Protein AF-A0A077ZLV4-F1 (afdb_monomer_lite)

pLDDT: mean 78.73, std 19.04, range [30.42, 97.62]

Secondary structure (DSSP, 8-state):
-EEEEEEES-HHHHHHHHHHHS-S------STTHHHHHHHHHHHHHHHHHTTEEEEEEE--GGG-HHHHHHSPPHHHHS---------TTSSSHHHHHHHHHHHHHH----HHHHHHHHHHHHS------------------

Organism: Trichuris trichiura (NCBI:txid36087)

Sequence (142 aa):
MREVELLTDSATVHRWIEDGLSGRTRLRTKAANGMLIRLRVETVLSLVKEYNLKLAVTLVRSAMNKADALTRVPTKWLAAEPVHQLTCAAVDDPSNKRFITQVHHDAGHPGVRRTLYFVRRRGEGAPTEGYGGEEIHAVSVE

Radius of gyration: 29.99 Å; chains: 1; bounding box: 71×54×63 Å

Structure (mmCIF, N/CA/C/O backbone):
data_AF-A0A077ZLV4-F1
#
_entry.id   AF-A0A077ZLV4-F1
#
loop_
_atom_site.group_PDB
_atom_site.id
_atom_site.type_symbol
_atom_site.label_atom_id
_atom_site.label_alt_id
_atom_site.label_comp_id
_atom_site.label_asym_id
_atom_site.label_entity_id
_atom_site.label_seq_id
_atom_site.pdbx_PDB_ins_code
_atom_site.Cartn_x
_atom_site.Cartn_y
_atom_site.Cartn_z
_atom_site.occupancy
_atom_site.B_iso_or_equiv
_atom_site.auth_seq_id
_atom_site.auth_comp_id
_atom_site.auth_asym_id
_atom_site.auth_atom_id
_atom_site.pdbx_PDB_model_num
ATOM 1 N N . MET A 1 1 ? -10.960 1.169 24.049 1.00 78.12 1 MET A N 1
ATOM 2 C CA . MET A 1 1 ? -11.222 1.182 22.597 1.00 78.12 1 MET A CA 1
ATOM 3 C C . MET A 1 1 ? -10.808 2.545 22.077 1.00 78.12 1 MET A C 1
ATOM 5 O O . MET A 1 1 ? -11.228 3.532 22.669 1.00 78.12 1 MET A O 1
ATOM 9 N N . ARG A 1 2 ? -9.928 2.619 21.076 1.00 91.19 2 ARG A N 1
ATOM 10 C CA . ARG A 1 2 ? -9.530 3.904 20.473 1.00 91.19 2 ARG A CA 1
ATOM 11 C C . ARG A 1 2 ? -10.383 4.140 19.233 1.00 91.19 2 ARG A C 1
ATOM 13 O O . ARG A 1 2 ? -10.541 3.220 18.434 1.00 91.19 2 ARG A O 1
ATOM 20 N N . GLU A 1 3 ? -10.944 5.333 19.097 1.00 94.75 3 GLU A N 1
ATOM 21 C CA . GLU A 1 3 ? -11.721 5.711 17.916 1.00 94.75 3 GLU A CA 1
ATOM 22 C C . GLU A 1 3 ? -10.783 6.316 16.869 1.00 94.75 3 GLU A C 1
ATOM 24 O O . GLU A 1 3 ? -9.944 7.158 17.193 1.00 94.75 3 GLU A O 1
ATOM 29 N N . VAL A 1 4 ? -10.884 5.836 15.631 1.00 95.62 4 VAL A N 1
ATOM 30 C CA . VAL A 1 4 ? -10.061 6.287 14.506 1.00 95.62 4 VAL A CA 1
ATOM 31 C C . VAL A 1 4 ? -10.978 6.548 13.323 1.00 95.62 4 VAL A C 1
ATOM 33 O O . VAL A 1 4 ? -11.778 5.690 12.956 1.00 95.62 4 VAL A O 1
ATOM 36 N N . GLU A 1 5 ? -10.836 7.715 12.706 1.00 95.31 5 GLU A N 1
ATOM 37 C CA . GLU A 1 5 ? -11.538 8.064 11.475 1.00 95.31 5 GLU A CA 1
ATOM 38 C C . GLU A 1 5 ? -10.555 8.072 10.300 1.00 95.31 5 GLU A C 1
ATOM 40 O O . GLU A 1 5 ? -9.534 8.764 10.321 1.00 95.31 5 GLU A O 1
ATOM 45 N N . LEU A 1 6 ? -10.862 7.285 9.270 1.00 94.56 6 LEU A N 1
ATOM 46 C CA . LEU A 1 6 ? -10.127 7.237 8.015 1.00 94.56 6 LEU A CA 1
ATOM 47 C C . LEU A 1 6 ? -10.885 8.029 6.951 1.00 94.56 6 LEU A C 1
ATOM 49 O O . LEU A 1 6 ? -11.989 7.665 6.551 1.00 94.56 6 LEU A O 1
ATOM 53 N N . LEU A 1 7 ? -10.258 9.083 6.442 1.00 95.81 7 LEU A N 1
ATOM 54 C CA . LEU A 1 7 ? -10.801 9.893 5.356 1.00 95.81 7 LEU A CA 1
ATOM 55 C C . LEU A 1 7 ? -10.210 9.417 4.025 1.00 95.81 7 LEU A C 1
ATOM 57 O O . LEU A 1 7 ? -8.990 9.323 3.885 1.00 95.81 7 LEU A O 1
ATOM 61 N N . THR A 1 8 ? -11.056 9.130 3.038 1.00 95.88 8 THR A N 1
ATOM 62 C CA . THR A 1 8 ? -10.617 8.752 1.684 1.00 95.88 8 THR A CA 1
ATOM 63 C C . THR A 1 8 ? -11.464 9.451 0.635 1.00 95.88 8 THR A C 1
ATOM 65 O O . THR A 1 8 ? -12.654 9.650 0.841 1.00 95.88 8 THR A O 1
ATOM 68 N N . ASP A 1 9 ? -10.875 9.823 -0.496 1.00 96.25 9 ASP A N 1
ATOM 69 C CA . ASP A 1 9 ? -11.596 10.342 -1.661 1.00 96.25 9 ASP A CA 1
ATOM 70 C C . ASP A 1 9 ? -11.879 9.275 -2.727 1.00 96.25 9 ASP A C 1
ATOM 72 O O . ASP A 1 9 ? -12.559 9.533 -3.722 1.00 96.25 9 ASP A O 1
ATOM 76 N N . SER A 1 10 ? -11.408 8.046 -2.513 1.00 94.62 10 SER A N 1
ATOM 77 C CA . SER A 1 10 ? -11.695 6.926 -3.398 1.00 94.62 10 SER A CA 1
ATOM 78 C C . SER A 1 10 ? -12.965 6.208 -2.952 1.00 94.62 10 SER A C 1
ATOM 80 O O . SER A 1 10 ? -12.959 5.432 -1.995 1.00 94.62 10 SER A O 1
ATOM 82 N N . ALA A 1 11 ? -14.051 6.399 -3.704 1.00 94.69 11 ALA A N 1
ATOM 83 C CA . ALA A 1 11 ? -15.319 5.700 -3.476 1.00 94.69 11 ALA A CA 1
ATOM 84 C C . ALA A 1 11 ? -15.156 4.168 -3.484 1.00 94.69 11 ALA A C 1
ATOM 86 O O . ALA A 1 11 ? -15.797 3.455 -2.711 1.00 94.69 11 ALA A O 1
ATOM 87 N N . THR A 1 12 ? -14.257 3.658 -4.329 1.00 92.00 12 THR A N 1
ATOM 88 C CA . THR A 1 12 ? -13.944 2.228 -4.412 1.00 92.00 12 THR A CA 1
ATOM 89 C C . THR A 1 12 ? -13.271 1.723 -3.137 1.00 92.00 12 THR A C 1
ATOM 91 O O . THR A 1 12 ? -13.677 0.689 -2.608 1.00 92.00 12 THR A O 1
ATOM 94 N N . VAL A 1 13 ? -12.274 2.450 -2.619 1.00 92.50 13 VAL A N 1
ATOM 95 C CA . VAL A 1 13 ? -11.580 2.074 -1.375 1.00 92.50 13 VAL A CA 1
ATOM 96 C C . VAL A 1 13 ? -12.521 2.189 -0.184 1.00 92.50 13 VAL A C 1
ATOM 98 O O . VAL A 1 13 ? -12.584 1.256 0.612 1.00 92.50 13 VAL A O 1
ATOM 101 N N . HIS A 1 14 ? -13.295 3.275 -0.105 1.00 94.12 14 HIS A N 1
ATOM 102 C CA . HIS A 1 14 ? -14.330 3.448 0.912 1.00 94.12 14 HIS A CA 1
ATOM 103 C C . HIS A 1 14 ? -15.239 2.219 0.974 1.00 94.12 14 HIS A C 1
ATOM 105 O O . HIS A 1 14 ? -15.366 1.594 2.023 1.00 94.12 14 HIS A O 1
ATOM 111 N N . ARG A 1 15 ? -15.800 1.808 -0.173 1.00 91.81 15 ARG A N 1
ATOM 112 C CA . ARG A 1 15 ? -16.653 0.620 -0.255 1.00 91.81 15 ARG A CA 1
ATOM 113 C C . ARG A 1 15 ? -15.931 -0.651 0.192 1.00 91.81 15 ARG A C 1
ATOM 115 O O . ARG A 1 15 ? -16.522 -1.443 0.910 1.00 91.81 15 ARG A O 1
ATOM 122 N N . TRP A 1 16 ? -14.684 -0.871 -0.223 1.00 91.69 16 TRP A N 1
ATOM 123 C CA . TRP A 1 16 ? -13.960 -2.087 0.153 1.00 91.69 16 TRP A CA 1
ATOM 124 C C . TRP A 1 16 ? -13.714 -2.204 1.656 1.00 91.69 16 TRP A C 1
ATOM 126 O O . TRP A 1 16 ? -13.852 -3.298 2.204 1.00 91.69 16 TRP A O 1
ATOM 136 N N . ILE A 1 17 ? -13.350 -1.102 2.313 1.00 93.25 17 ILE A N 1
ATOM 137 C CA . ILE A 1 17 ? -13.128 -1.110 3.760 1.00 93.25 17 ILE A CA 1
ATOM 138 C C . ILE A 1 17 ? -14.463 -1.216 4.502 1.00 93.25 17 ILE A C 1
ATOM 140 O O . ILE A 1 17 ? -14.570 -2.036 5.407 1.00 93.25 17 ILE A O 1
ATOM 144 N N . GLU A 1 18 ? -15.493 -0.482 4.079 1.00 93.06 18 GLU A N 1
ATOM 145 C CA . GLU A 1 18 ? -16.835 -0.537 4.676 1.00 93.06 18 GLU A CA 1
ATOM 146 C C . GLU A 1 18 ? -17.469 -1.939 4.554 1.00 93.06 18 GLU A C 1
ATOM 148 O O . GLU A 1 18 ? -17.985 -2.493 5.528 1.00 93.06 18 GLU A O 1
ATOM 153 N N . ASP A 1 19 ? -17.379 -2.571 3.378 1.00 90.44 19 ASP A N 1
ATOM 154 C CA . ASP A 1 19 ? -17.843 -3.949 3.153 1.00 90.44 19 ASP A CA 1
ATOM 155 C C . ASP A 1 19 ? -17.054 -4.948 4.025 1.00 90.44 19 ASP A C 1
ATOM 157 O O . ASP A 1 19 ? -17.632 -5.901 4.556 1.00 90.44 19 ASP A O 1
ATOM 161 N N . GLY A 1 20 ? -15.747 -4.713 4.203 1.00 90.00 20 GLY A N 1
ATOM 162 C CA . GLY A 1 20 ? -14.872 -5.519 5.055 1.00 90.00 20 GLY A CA 1
ATOM 163 C C . GLY A 1 20 ? -15.187 -5.390 6.548 1.00 90.00 20 GLY A C 1
ATOM 164 O O . GLY A 1 20 ? -15.284 -6.405 7.236 1.00 90.00 20 GLY A O 1
ATOM 165 N N . LEU A 1 21 ? -15.390 -4.165 7.043 1.00 91.25 21 LEU A N 1
ATOM 166 C CA . LEU A 1 21 ? -15.721 -3.875 8.444 1.00 91.25 21 LEU A CA 1
ATOM 167 C C . LEU A 1 21 ? -17.127 -4.352 8.810 1.00 91.25 21 LEU A C 1
ATOM 169 O O . LEU A 1 21 ? -17.338 -4.891 9.893 1.00 91.25 21 LEU A O 1
ATOM 173 N N . SER A 1 22 ? -18.089 -4.179 7.902 1.00 88.38 22 SER A N 1
ATOM 174 C CA . SER A 1 22 ? -19.474 -4.600 8.125 1.00 88.38 22 SER A CA 1
ATOM 175 C C . SER A 1 22 ? -19.672 -6.117 8.040 1.00 88.38 22 SER A C 1
ATOM 177 O O . SER A 1 22 ? -20.741 -6.610 8.396 1.00 88.38 22 SER A O 1
ATOM 179 N N . GLY A 1 23 ? -18.684 -6.863 7.528 1.00 83.69 23 GLY A N 1
ATOM 180 C CA . GLY A 1 23 ? -18.771 -8.308 7.307 1.00 83.69 23 GLY A CA 1
ATOM 181 C C . GLY A 1 23 ? -19.819 -8.724 6.268 1.00 83.69 23 GLY A C 1
ATOM 182 O O . GLY A 1 23 ? -20.051 -9.918 6.079 1.00 83.69 23 GLY A O 1
ATOM 183 N N . ARG A 1 24 ? -20.463 -7.767 5.580 1.00 71.00 24 ARG A N 1
ATOM 184 C CA . ARG A 1 24 ? -21.617 -8.036 4.705 1.00 71.00 24 ARG A CA 1
ATOM 185 C C . ARG A 1 24 ? -21.231 -8.789 3.441 1.00 71.00 24 ARG A C 1
ATOM 187 O O . ARG A 1 24 ? -22.047 -9.531 2.905 1.00 71.00 24 ARG A O 1
ATOM 194 N N . THR A 1 25 ? -20.024 -8.567 2.921 1.00 65.12 25 THR A N 1
ATOM 195 C CA . THR A 1 25 ? -19.618 -9.134 1.632 1.00 65.12 25 THR A CA 1
ATOM 196 C C . THR A 1 25 ? -18.129 -9.451 1.613 1.00 65.12 25 THR A C 1
ATOM 198 O O . THR A 1 25 ? -17.285 -8.578 1.788 1.00 65.12 25 THR A O 1
ATOM 201 N N . ARG A 1 26 ? -17.781 -10.703 1.293 1.00 71.31 26 ARG A N 1
ATOM 202 C CA . ARG A 1 26 ? -16.409 -11.052 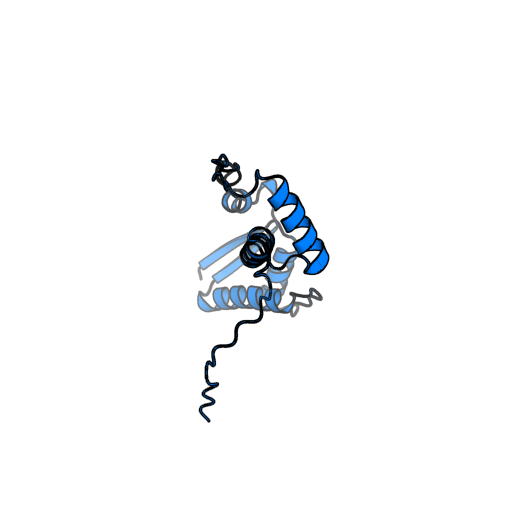0.904 1.00 71.31 26 ARG A CA 1
ATOM 203 C C . ARG A 1 26 ? -16.054 -10.273 -0.364 1.00 71.31 26 ARG A C 1
ATOM 205 O O . ARG A 1 26 ? -16.733 -10.435 -1.375 1.00 71.31 26 ARG A O 1
ATOM 212 N N . LEU A 1 27 ? -14.993 -9.466 -0.331 1.00 74.12 27 LEU A N 1
ATOM 213 C CA . LEU A 1 27 ? -14.549 -8.622 -1.450 1.00 74.12 27 LEU A CA 1
ATOM 214 C C . LEU A 1 27 ? -14.492 -9.379 -2.790 1.00 74.12 27 LEU A C 1
ATOM 216 O O . LEU A 1 27 ? -13.561 -10.143 -3.071 1.00 74.12 27 LEU A O 1
ATOM 220 N N . ARG A 1 28 ? -15.482 -9.128 -3.653 1.00 69.12 28 ARG A N 1
ATOM 221 C CA . ARG A 1 28 ? -15.544 -9.649 -5.023 1.00 69.12 28 ARG A CA 1
ATOM 222 C C . ARG A 1 28 ? -14.963 -8.617 -5.986 1.00 69.12 28 ARG A C 1
ATOM 224 O O . ARG A 1 28 ? -15.668 -7.757 -6.495 1.00 69.12 28 ARG A O 1
ATOM 231 N N . THR A 1 29 ? -13.662 -8.713 -6.242 1.00 70.62 29 THR A N 1
ATOM 232 C CA . THR A 1 29 ? -12.959 -7.916 -7.261 1.00 70.62 29 THR A CA 1
ATOM 233 C C . THR A 1 29 ? -12.456 -8.834 -8.376 1.00 70.62 29 THR A C 1
ATOM 235 O O . THR A 1 29 ? -11.832 -9.862 -8.099 1.00 70.62 29 THR A O 1
ATOM 238 N N . LYS A 1 30 ? -12.764 -8.458 -9.628 1.00 74.12 30 LYS A N 1
ATOM 239 C CA . LYS A 1 30 ? -12.306 -9.111 -10.870 1.00 74.12 30 LYS A CA 1
ATOM 240 C C . LYS A 1 30 ? -11.008 -8.500 -11.422 1.00 74.12 30 LYS A C 1
ATOM 242 O O . LYS A 1 30 ? -10.618 -8.813 -12.540 1.00 74.12 30 LYS A O 1
ATOM 247 N N . ALA A 1 31 ? -10.364 -7.59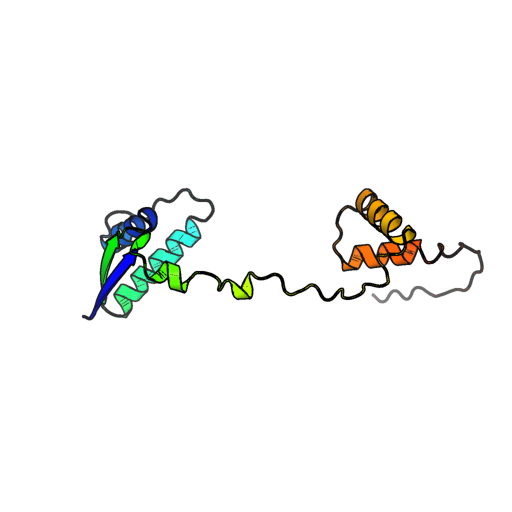2 -10.687 1.00 73.62 31 ALA A N 1
ATOM 248 C CA . ALA A 1 31 ? -9.124 -6.976 -11.151 1.00 73.62 31 ALA A CA 1
ATOM 249 C C . ALA A 1 31 ? -8.004 -8.026 -11.235 1.00 73.62 31 ALA A C 1
ATOM 251 O O . ALA A 1 31 ? -7.945 -8.918 -10.387 1.00 73.62 31 ALA A O 1
ATOM 252 N N . ALA A 1 32 ? -7.080 -7.881 -12.193 1.00 74.50 32 ALA A N 1
ATOM 253 C CA . ALA A 1 32 ? -5.891 -8.740 -12.300 1.00 74.50 32 ALA A CA 1
ATOM 254 C C . ALA A 1 32 ? -5.110 -8.796 -10.970 1.00 74.50 32 ALA A C 1
ATOM 256 O O . ALA A 1 32 ? -4.692 -9.857 -10.520 1.00 74.50 32 ALA A O 1
ATOM 257 N N . ASN A 1 33 ? -5.056 -7.661 -10.265 1.00 79.94 33 ASN A N 1
ATOM 258 C CA . ASN A 1 33 ? -4.436 -7.519 -8.946 1.00 79.94 33 ASN A CA 1
ATOM 259 C C . ASN A 1 33 ? -5.429 -7.717 -7.780 1.00 79.94 33 ASN A C 1
ATOM 261 O O . ASN A 1 33 ? -5.183 -7.269 -6.660 1.00 79.94 33 ASN A O 1
ATOM 265 N N . GLY A 1 34 ? -6.572 -8.372 -8.011 1.00 85.00 34 GLY A N 1
ATOM 266 C CA . GLY A 1 34 ? -7.645 -8.537 -7.025 1.00 85.00 34 GLY A CA 1
ATOM 267 C C . GLY A 1 34 ? -7.215 -9.283 -5.760 1.00 85.00 34 GLY A C 1
ATOM 268 O O . GLY A 1 34 ? -7.712 -8.988 -4.675 1.00 85.00 3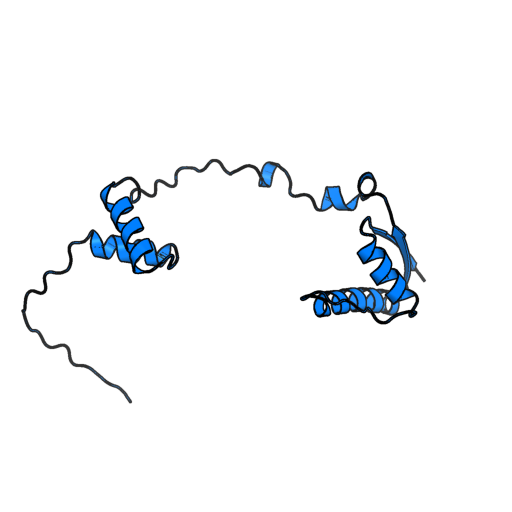4 GLY A O 1
ATOM 269 N N . MET A 1 35 ? -6.255 -10.206 -5.878 1.00 86.62 35 MET A N 1
ATOM 270 C CA . MET A 1 35 ? -5.659 -10.893 -4.727 1.00 86.62 35 MET A CA 1
ATOM 271 C C . MET A 1 35 ? -4.884 -9.923 -3.822 1.00 86.62 35 MET A C 1
ATOM 273 O O . MET A 1 35 ? -5.060 -9.969 -2.609 1.00 86.62 35 MET A O 1
ATOM 277 N N . LEU A 1 36 ? -4.111 -8.996 -4.403 1.00 90.38 36 LEU A N 1
ATOM 278 C CA . LEU A 1 36 ? -3.369 -7.981 -3.645 1.00 90.38 36 LEU A CA 1
ATOM 279 C C . LEU A 1 36 ? -4.310 -7.010 -2.930 1.00 90.38 36 LEU A C 1
ATOM 281 O O . LEU A 1 36 ? -4.048 -6.619 -1.798 1.00 90.38 36 LEU A O 1
ATOM 285 N N . ILE A 1 37 ? -5.418 -6.636 -3.575 1.00 88.81 37 ILE A N 1
ATOM 286 C CA . ILE A 1 37 ? -6.431 -5.771 -2.959 1.00 88.81 37 ILE A CA 1
ATOM 287 C C . ILE A 1 37 ? -7.045 -6.461 -1.736 1.00 88.81 37 ILE A C 1
ATOM 289 O O . ILE A 1 37 ? -7.127 -5.845 -0.678 1.00 88.81 37 ILE A O 1
ATOM 293 N N . ARG A 1 38 ? -7.425 -7.743 -1.854 1.00 88.44 38 ARG A N 1
ATOM 294 C CA . ARG A 1 38 ? -7.961 -8.522 -0.725 1.00 88.44 38 ARG A CA 1
ATOM 295 C C . ARG A 1 38 ? -6.978 -8.587 0.439 1.00 88.44 38 ARG A C 1
ATOM 297 O O . ARG A 1 38 ? -7.366 -8.257 1.552 1.00 88.44 38 ARG A O 1
ATOM 304 N N . LEU A 1 39 ? -5.713 -8.903 0.156 1.00 90.94 39 LEU A N 1
ATOM 305 C CA . LEU A 1 39 ? -4.665 -8.966 1.173 1.00 90.94 39 LEU A CA 1
ATOM 306 C C . LEU A 1 39 ? -4.503 -7.626 1.907 1.00 90.94 39 LEU A C 1
ATOM 308 O O . LEU A 1 39 ? -4.435 -7.594 3.130 1.00 90.94 39 LEU A O 1
ATOM 312 N N . ARG A 1 40 ? -4.502 -6.503 1.175 1.00 93.56 40 ARG A N 1
ATOM 313 C CA . ARG A 1 40 ? -4.383 -5.165 1.780 1.00 93.56 40 ARG A CA 1
ATOM 314 C C . ARG A 1 40 ? -5.561 -4.827 2.688 1.00 93.56 40 ARG A C 1
ATOM 316 O O . ARG A 1 40 ? -5.354 -4.248 3.750 1.00 93.56 40 ARG A O 1
ATOM 323 N N . VAL A 1 41 ? -6.784 -5.180 2.294 1.00 91.88 41 VAL A N 1
ATOM 324 C CA . VAL A 1 41 ? -7.955 -4.960 3.154 1.00 91.88 41 VAL A CA 1
ATOM 325 C C . VAL A 1 41 ? -7.908 -5.876 4.379 1.00 91.88 41 VAL A C 1
ATOM 327 O O . VAL A 1 41 ? -8.157 -5.410 5.485 1.00 91.88 41 VAL A O 1
ATOM 330 N N . GLU A 1 42 ? -7.512 -7.140 4.221 1.00 92.75 42 GLU A N 1
ATOM 331 C CA . GLU A 1 42 ? -7.329 -8.077 5.340 1.00 92.75 42 GLU A CA 1
ATOM 332 C C . GLU A 1 42 ? -6.283 -7.590 6.352 1.00 92.75 42 GLU A C 1
ATOM 334 O O . GLU A 1 42 ? -6.492 -7.746 7.557 1.00 92.75 42 GLU A O 1
ATOM 339 N N . THR A 1 43 ? -5.207 -6.936 5.899 1.00 95.25 43 THR A N 1
ATOM 340 C CA . THR A 1 43 ? -4.252 -6.264 6.793 1.00 95.25 43 THR A CA 1
ATOM 341 C C . THR A 1 43 ? -4.942 -5.180 7.619 1.00 95.25 43 THR A C 1
ATOM 343 O O . THR A 1 43 ? -4.796 -5.169 8.838 1.00 95.25 43 THR A O 1
ATOM 346 N N . VAL A 1 44 ? -5.734 -4.300 6.995 1.00 94.06 44 VAL A N 1
ATOM 347 C CA . VAL A 1 44 ? -6.466 -3.246 7.723 1.00 94.06 44 VAL A CA 1
ATOM 348 C C . VAL A 1 44 ? -7.412 -3.855 8.763 1.00 94.06 44 VAL A C 1
ATOM 350 O O . VAL A 1 44 ? -7.402 -3.426 9.913 1.00 94.06 44 VAL A O 1
ATOM 353 N N . LEU A 1 45 ? -8.180 -4.889 8.402 1.00 93.69 45 LEU A N 1
ATOM 354 C CA . LEU A 1 45 ? -9.101 -5.560 9.331 1.00 93.69 45 LEU A CA 1
ATOM 355 C C . LEU A 1 45 ? -8.365 -6.255 10.487 1.00 93.69 45 LEU A C 1
ATOM 357 O O . LEU A 1 45 ? -8.817 -6.192 11.632 1.00 93.69 45 LEU A O 1
ATOM 361 N N . SER A 1 46 ? -7.218 -6.877 10.204 1.00 95.19 46 SER A N 1
ATOM 362 C CA . SER A 1 46 ? -6.358 -7.489 11.225 1.00 95.19 46 SER A CA 1
ATOM 363 C C . SER A 1 46 ? -5.861 -6.449 12.226 1.00 95.19 46 SER A C 1
ATOM 365 O O . SER A 1 46 ? -5.987 -6.670 13.427 1.00 95.19 46 SER A O 1
ATOM 367 N N . LEU A 1 47 ? -5.407 -5.285 11.750 1.00 96.00 47 LEU A N 1
ATOM 368 C CA . LEU A 1 47 ? -4.957 -4.182 12.607 1.00 96.00 47 LEU A CA 1
ATOM 369 C C . LEU A 1 47 ? -6.097 -3.624 13.470 1.00 96.00 47 LEU A C 1
ATOM 371 O O . LEU A 1 47 ? -5.911 -3.383 14.661 1.00 96.00 47 LEU A O 1
ATOM 375 N N . VAL A 1 48 ? -7.292 -3.448 12.899 1.00 94.81 48 VAL A N 1
ATOM 376 C CA . VAL A 1 48 ? -8.473 -2.997 13.657 1.00 94.81 48 VAL A CA 1
ATOM 377 C C . VAL A 1 48 ? -8.770 -3.948 14.818 1.00 94.81 48 VAL A C 1
ATOM 379 O O . VAL A 1 48 ? -9.022 -3.489 15.935 1.00 94.81 48 VAL A O 1
ATOM 382 N N . LYS A 1 49 ? -8.688 -5.262 14.575 1.00 94.25 49 LYS A N 1
ATOM 383 C CA . LYS A 1 49 ? -8.892 -6.295 15.597 1.00 94.25 49 LYS A CA 1
ATOM 384 C C . LYS A 1 49 ? -7.766 -6.320 16.632 1.00 94.25 49 LYS A C 1
ATOM 386 O O . LYS A 1 49 ? -8.052 -6.348 17.825 1.00 94.25 49 LYS A O 1
ATOM 391 N N . GLU A 1 50 ? -6.513 -6.309 16.187 1.00 96.38 50 GLU A N 1
ATOM 392 C CA . GLU A 1 50 ? -5.322 -6.401 17.041 1.00 96.38 50 GLU A CA 1
ATOM 393 C C . GLU A 1 50 ? -5.226 -5.222 18.013 1.00 96.38 50 GLU A C 1
ATOM 395 O O . GLU A 1 50 ? -5.040 -5.411 19.214 1.00 96.38 50 GLU A O 1
ATOM 400 N N . TYR A 1 51 ? -5.440 -4.004 17.516 1.00 96.00 51 TYR A N 1
ATOM 401 C CA . TYR A 1 51 ? -5.360 -2.785 18.320 1.00 96.00 51 TYR A CA 1
ATOM 402 C C . TYR A 1 51 ? -6.689 -2.394 18.985 1.00 96.00 51 TYR A C 1
ATOM 404 O O . TYR A 1 51 ? -6.763 -1.345 19.632 1.00 96.00 51 TYR A O 1
ATOM 412 N N . ASN A 1 52 ? -7.736 -3.219 18.849 1.00 94.56 52 ASN A N 1
ATOM 413 C CA . ASN A 1 52 ? -9.081 -2.965 19.375 1.00 94.56 52 ASN A CA 1
ATOM 414 C C . ASN A 1 52 ? -9.584 -1.542 19.036 1.00 94.56 52 ASN A C 1
ATOM 416 O O . ASN A 1 52 ? -9.939 -0.736 19.915 1.00 94.56 52 ASN A O 1
ATOM 420 N N . LEU A 1 53 ? -9.529 -1.221 17.741 1.00 95.38 53 LEU A N 1
ATOM 421 C CA . LEU A 1 53 ? -9.907 0.077 17.190 1.00 95.38 53 LEU A CA 1
ATOM 422 C C . LEU A 1 53 ? -11.388 0.092 16.817 1.00 95.38 53 LEU A C 1
ATOM 424 O O . LEU A 1 53 ? -11.923 -0.874 16.277 1.00 95.38 53 LEU A O 1
ATOM 428 N N . LYS A 1 54 ? -12.035 1.235 17.026 1.00 95.19 54 LYS A N 1
ATOM 429 C CA . LYS A 1 54 ? -13.309 1.561 16.387 1.00 95.19 54 LYS A CA 1
ATOM 430 C C . LYS A 1 54 ? -12.999 2.413 15.162 1.00 95.19 54 LYS A C 1
ATOM 432 O O . LYS A 1 54 ? -12.794 3.618 15.289 1.00 95.19 54 LYS A O 1
ATOM 437 N N . LEU A 1 55 ? -12.883 1.760 14.008 1.00 95.38 55 LEU A N 1
ATOM 438 C CA . LEU A 1 55 ? -12.568 2.411 12.739 1.00 95.38 55 LEU A CA 1
ATOM 439 C C . LEU A 1 55 ? -13.854 2.876 12.045 1.00 95.38 55 LEU A C 1
ATOM 441 O O . LEU A 1 55 ? -14.727 2.056 11.769 1.00 95.38 55 LEU A O 1
ATOM 445 N N . ALA A 1 56 ? -13.939 4.167 11.737 1.00 95.31 56 ALA A N 1
ATOM 446 C CA . ALA A 1 56 ? -14.930 4.738 10.829 1.00 95.31 56 ALA A CA 1
ATOM 447 C C . ALA A 1 56 ? -14.245 5.158 9.523 1.00 95.31 56 ALA A C 1
ATOM 449 O O . ALA A 1 56 ? -13.101 5.618 9.550 1.00 95.31 56 ALA A O 1
ATOM 450 N N . VAL A 1 57 ? -14.924 5.005 8.386 1.00 95.31 57 VAL A N 1
ATOM 451 C CA . VAL A 1 57 ? -14.411 5.432 7.079 1.00 95.31 57 VAL A CA 1
ATOM 452 C C . VAL A 1 57 ? -15.367 6.451 6.480 1.00 95.31 57 VAL A C 1
ATOM 454 O O . VAL A 1 57 ? -16.555 6.177 6.351 1.00 95.31 57 VAL A O 1
ATOM 457 N N . THR A 1 58 ? -14.843 7.611 6.092 1.00 96.81 58 THR A N 1
ATOM 458 C CA . THR A 1 58 ? -15.641 8.713 5.544 1.00 96.81 58 THR A CA 1
ATOM 459 C C . THR A 1 58 ? -15.153 9.055 4.141 1.00 96.81 58 THR A C 1
ATOM 461 O O . THR A 1 58 ? -13.967 9.318 3.916 1.00 96.81 58 THR A O 1
ATOM 464 N N . LEU A 1 59 ? -16.080 9.061 3.180 1.00 97.62 59 LEU A N 1
ATOM 465 C CA . LEU A 1 59 ? -15.811 9.502 1.815 1.00 97.62 59 LEU A CA 1
ATOM 466 C C . LEU A 1 59 ? -15.778 11.036 1.754 1.00 97.62 59 LEU A C 1
ATOM 468 O O . LEU A 1 59 ? -16.776 11.698 2.035 1.00 97.62 59 LEU A O 1
ATOM 472 N N . VAL A 1 60 ? -14.645 11.602 1.347 1.00 97.12 60 VAL A N 1
ATOM 473 C CA . VAL A 1 60 ? -14.443 13.050 1.191 1.00 97.12 60 VAL A CA 1
ATOM 474 C C . VAL A 1 60 ? -14.238 13.424 -0.275 1.00 97.12 60 VAL A C 1
ATOM 476 O O . VAL A 1 60 ? -13.872 12.600 -1.106 1.00 97.12 60 VAL A O 1
ATOM 479 N N . ARG A 1 61 ? -14.465 14.693 -0.630 1.00 96.88 61 ARG A N 1
ATOM 480 C CA . ARG A 1 61 ? -14.089 15.196 -1.963 1.00 96.88 61 ARG A CA 1
ATOM 481 C C . ARG A 1 61 ? -12.564 15.225 -2.079 1.00 96.88 61 ARG A C 1
ATOM 483 O O . ARG A 1 61 ? -11.906 15.587 -1.108 1.00 96.88 61 ARG A O 1
ATOM 490 N N . SER A 1 62 ? -12.007 14.970 -3.264 1.00 94.00 62 SER A N 1
ATOM 491 C CA . SER A 1 62 ? -10.549 15.000 -3.480 1.00 94.00 62 SER A CA 1
ATOM 492 C C . SER A 1 62 ? -9.886 16.313 -3.053 1.00 94.00 62 SER A C 1
ATOM 494 O O . SER A 1 62 ? -8.815 16.288 -2.464 1.00 94.00 62 SER A O 1
ATOM 496 N N . ALA A 1 63 ? -10.556 17.460 -3.224 1.00 93.06 63 ALA A N 1
ATOM 497 C CA . ALA A 1 63 ? -10.058 18.759 -2.747 1.00 93.06 63 ALA A CA 1
ATOM 498 C C . ALA A 1 63 ? -9.880 18.844 -1.213 1.00 93.06 63 ALA A C 1
ATOM 500 O O . ALA A 1 63 ? -9.147 19.696 -0.723 1.00 93.06 63 ALA A O 1
ATOM 501 N N . MET A 1 64 ? -10.548 17.968 -0.457 1.00 94.12 64 MET A N 1
ATOM 502 C CA . MET A 1 64 ? -10.466 17.873 1.004 1.00 94.12 64 MET A CA 1
ATOM 503 C C . MET A 1 64 ? -9.540 16.741 1.473 1.00 94.12 64 MET A C 1
ATOM 505 O O . MET A 1 64 ? -9.322 16.596 2.679 1.00 94.12 64 MET A O 1
ATOM 509 N N . ASN A 1 65 ? -8.994 15.932 0.556 1.00 93.69 65 ASN A N 1
ATOM 510 C CA . ASN A 1 65 ? -8.070 14.859 0.897 1.00 93.69 65 ASN A CA 1
ATOM 511 C C . ASN A 1 65 ? -6.684 15.435 1.225 1.00 93.69 65 ASN A C 1
ATOM 513 O O . ASN A 1 65 ? -5.835 15.610 0.355 1.00 93.69 65 ASN A O 1
ATOM 517 N N . LYS A 1 66 ? -6.437 15.700 2.512 1.00 91.81 66 LYS A N 1
ATOM 518 C CA . LYS A 1 66 ? -5.152 16.231 2.997 1.00 91.81 66 LYS A CA 1
ATOM 519 C C . LYS A 1 66 ? -3.962 15.320 2.675 1.00 91.81 66 LYS A C 1
ATOM 521 O O . LYS A 1 66 ? -2.842 15.814 2.580 1.00 91.81 66 LYS A O 1
ATOM 526 N N . ALA A 1 67 ? -4.190 14.014 2.508 1.00 92.94 67 ALA A N 1
ATOM 527 C CA . ALA A 1 67 ? -3.125 13.073 2.182 1.00 92.94 67 ALA A CA 1
ATOM 528 C C . ALA A 1 67 ? -2.569 13.301 0.772 1.00 92.94 67 ALA A C 1
ATOM 530 O O . ALA A 1 67 ? -1.381 13.082 0.558 1.00 92.94 67 ALA A O 1
ATOM 531 N N . ASP A 1 68 ? -3.379 13.807 -0.161 1.00 90.12 68 ASP A N 1
ATOM 532 C CA . ASP A 1 68 ? -2.944 14.070 -1.534 1.00 90.12 68 ASP A CA 1
ATOM 533 C C . ASP A 1 68 ? -1.729 15.012 -1.556 1.00 90.12 68 ASP A C 1
ATOM 535 O O . ASP A 1 68 ? -0.691 14.671 -2.122 1.00 90.12 68 ASP A O 1
ATOM 539 N N . ALA A 1 69 ? -1.790 16.121 -0.810 1.00 87.19 69 ALA A N 1
ATOM 540 C CA . ALA A 1 69 ? -0.678 17.063 -0.670 1.00 87.19 69 ALA A CA 1
ATOM 541 C C . ALA A 1 69 ? 0.601 16.419 -0.098 1.00 87.19 69 ALA A C 1
ATOM 543 O O . ALA A 1 69 ? 1.700 16.804 -0.488 1.00 87.19 69 ALA A O 1
ATOM 544 N N . LEU A 1 70 ? 0.464 15.427 0.789 1.00 88.38 70 LEU A N 1
ATOM 545 C CA . LEU A 1 70 ? 1.587 14.701 1.397 1.00 88.38 70 LEU A CA 1
ATOM 546 C C . LEU A 1 70 ? 2.163 13.614 0.480 1.00 88.38 70 LEU A C 1
ATOM 548 O O . LEU A 1 70 ? 3.321 13.235 0.630 1.00 88.38 70 LEU A O 1
ATOM 552 N N . THR A 1 71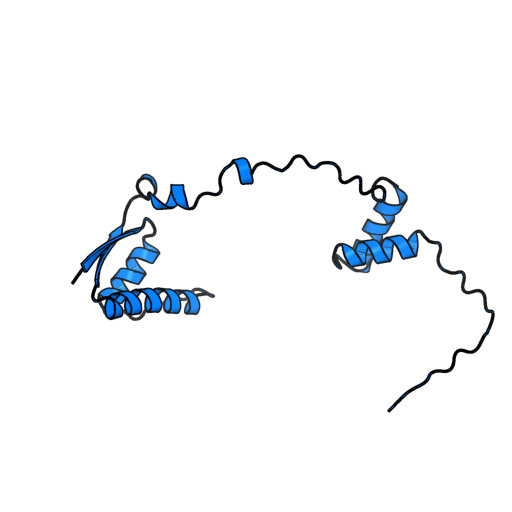 ? 1.362 13.104 -0.457 1.00 89.06 71 THR A N 1
ATOM 553 C CA . THR A 1 71 ? 1.775 12.060 -1.410 1.00 89.06 71 THR A CA 1
ATOM 554 C C . THR A 1 71 ? 2.330 12.609 -2.723 1.00 89.06 71 THR A C 1
ATOM 556 O O . THR A 1 71 ? 2.899 11.853 -3.511 1.00 89.06 71 THR A O 1
ATOM 559 N N . ARG A 1 72 ? 2.191 13.916 -2.980 1.00 89.31 72 ARG A N 1
ATOM 560 C CA . ARG A 1 72 ? 2.724 14.553 -4.189 1.00 89.31 72 ARG A CA 1
ATOM 561 C C . ARG A 1 72 ? 4.248 14.609 -4.157 1.00 89.31 72 ARG A C 1
ATOM 563 O O . ARG A 1 72 ? 4.855 15.023 -3.173 1.00 89.31 72 ARG A O 1
ATOM 570 N N . VAL A 1 73 ? 4.860 14.255 -5.285 1.00 87.75 73 VAL A N 1
ATOM 571 C CA . VAL A 1 73 ? 6.298 14.429 -5.499 1.00 87.75 73 VAL A CA 1
ATOM 572 C C . VAL A 1 73 ? 6.613 15.931 -5.497 1.00 87.75 73 VAL A C 1
ATOM 574 O O . VAL A 1 73 ? 6.004 16.667 -6.278 1.00 87.75 73 VAL A O 1
ATOM 577 N N . PRO A 1 74 ? 7.543 16.413 -4.651 1.00 87.38 74 PRO A N 1
ATOM 578 C CA . PRO A 1 74 ? 7.965 17.807 -4.665 1.00 87.38 74 PRO A CA 1
ATOM 579 C C . PRO A 1 74 ? 8.416 18.237 -6.062 1.00 87.38 74 PRO A C 1
ATOM 581 O O . PRO A 1 74 ? 9.228 17.558 -6.683 1.00 87.38 74 PRO A O 1
ATOM 584 N N . THR A 1 75 ? 7.965 19.397 -6.542 1.00 85.88 75 THR A N 1
ATOM 585 C CA . THR A 1 75 ? 8.295 19.885 -7.895 1.00 85.88 75 THR A CA 1
ATOM 586 C C . THR A 1 75 ? 9.801 19.970 -8.141 1.00 85.88 75 THR A C 1
ATOM 588 O O . THR A 1 75 ? 10.258 19.675 -9.235 1.00 85.88 75 THR A O 1
ATOM 591 N N . LYS A 1 76 ? 10.594 20.284 -7.108 1.00 87.06 76 LYS A N 1
ATOM 592 C CA . LYS A 1 76 ? 12.064 20.284 -7.182 1.00 87.06 76 LYS A CA 1
ATOM 593 C C . LYS A 1 76 ? 12.672 18.916 -7.521 1.00 87.06 76 LYS A C 1
ATOM 595 O O . LYS A 1 76 ? 13.772 18.876 -8.038 1.00 87.06 76 LYS A O 1
ATOM 600 N N . TRP A 1 77 ? 11.979 17.815 -7.219 1.00 86.25 77 TRP A N 1
ATOM 601 C CA . TRP A 1 77 ? 12.391 16.458 -7.601 1.00 86.25 77 TRP A CA 1
ATOM 602 C C . TRP A 1 77 ? 11.925 16.086 -9.011 1.00 86.25 77 TRP A C 1
ATOM 604 O O . TRP A 1 77 ? 12.471 15.169 -9.609 1.00 86.25 77 TRP A O 1
ATOM 614 N N . LEU A 1 78 ? 10.899 16.772 -9.525 1.00 84.62 78 LEU A N 1
ATOM 615 C CA . LEU A 1 78 ? 10.445 16.642 -10.911 1.00 84.62 78 LEU A CA 1
ATOM 616 C C . LEU A 1 78 ? 11.220 17.554 -11.864 1.00 84.62 78 LEU A C 1
ATOM 618 O O . LEU A 1 78 ? 11.143 17.360 -13.076 1.00 84.62 78 LEU A O 1
ATOM 622 N N . ALA A 1 79 ? 11.936 18.551 -11.336 1.00 80.69 79 ALA A N 1
ATOM 623 C CA . ALA A 1 79 ? 12.881 19.316 -12.121 1.00 80.69 79 ALA A CA 1
ATOM 624 C C . ALA A 1 79 ? 13.883 18.325 -12.708 1.00 80.69 79 ALA A C 1
ATOM 626 O O . ALA A 1 79 ? 14.503 17.555 -11.976 1.00 80.69 79 ALA A O 1
ATOM 627 N N . ALA A 1 80 ? 14.006 18.322 -14.035 1.00 72.00 80 ALA A N 1
ATOM 628 C CA . ALA A 1 80 ? 15.134 17.665 -14.655 1.00 72.00 80 ALA A CA 1
ATOM 629 C C . ALA A 1 80 ? 16.377 18.271 -14.003 1.00 72.00 80 ALA A C 1
ATOM 631 O O . ALA A 1 80 ? 16.582 19.485 -14.093 1.00 72.00 80 ALA A O 1
ATOM 632 N N . GLU A 1 81 ? 17.169 17.442 -13.320 1.00 68.75 81 GLU A N 1
ATOM 633 C CA . GLU A 1 81 ? 18.548 17.807 -13.031 1.00 68.75 81 GLU A CA 1
ATOM 634 C C . GLU A 1 81 ? 19.109 18.361 -14.340 1.00 68.75 81 GLU A C 1
ATOM 636 O O . GLU A 1 81 ? 18.874 17.738 -15.390 1.00 68.75 81 GLU A O 1
ATOM 641 N N . PRO A 1 82 ? 19.762 19.539 -14.336 1.00 59.19 82 PRO A N 1
ATOM 642 C CA . PRO A 1 82 ? 20.450 19.982 -15.525 1.00 59.19 82 PRO A CA 1
ATOM 643 C C . PRO A 1 82 ? 21.324 18.803 -15.902 1.00 59.19 82 PRO A C 1
ATOM 645 O O . PRO A 1 82 ? 22.155 18.362 -15.108 1.00 59.19 82 PRO A O 1
ATOM 648 N N . VAL A 1 83 ? 21.057 18.230 -17.073 1.00 56.75 83 VAL A N 1
ATOM 649 C CA . VAL A 1 83 ? 21.951 17.258 -17.660 1.00 56.75 83 VAL A CA 1
ATOM 650 C C . VAL A 1 83 ? 23.231 18.063 -17.815 1.00 56.75 83 VAL A C 1
ATOM 652 O O . VAL A 1 83 ? 23.417 18.764 -18.806 1.00 56.75 83 VAL A O 1
ATOM 655 N N . HIS A 1 84 ? 24.118 18.023 -16.812 1.00 52.88 84 HIS A N 1
ATOM 656 C CA . HIS A 1 84 ? 25.527 18.039 -17.108 1.00 52.88 84 HIS A CA 1
ATOM 657 C C . HIS A 1 84 ? 25.597 16.995 -18.191 1.00 52.88 84 HIS A C 1
ATOM 659 O O . HIS A 1 84 ? 25.237 15.838 -17.951 1.00 52.88 84 HIS A O 1
ATOM 665 N N . GLN A 1 85 ? 25.896 17.443 -19.410 1.00 48.62 85 GLN A N 1
ATOM 666 C CA . GLN A 1 85 ? 26.455 16.560 -20.399 1.00 48.62 85 GLN A CA 1
ATOM 667 C C . GLN A 1 85 ? 27.582 15.868 -19.637 1.00 48.62 85 GLN A C 1
ATOM 669 O O . GLN A 1 85 ? 28.688 16.380 -19.510 1.00 48.62 85 GLN A O 1
ATOM 674 N N . LEU A 1 86 ? 27.279 14.707 -19.053 1.00 51.44 86 LEU A N 1
ATOM 675 C CA . LEU A 1 86 ? 28.197 13.608 -19.015 1.00 51.44 86 LEU A CA 1
ATOM 676 C C . LEU A 1 86 ? 28.491 13.483 -20.488 1.00 51.44 86 LEU A C 1
ATOM 678 O O . LEU A 1 86 ? 27.680 12.951 -21.246 1.00 51.44 86 LEU A O 1
ATOM 682 N N . THR A 1 87 ? 29.557 14.167 -20.895 1.00 43.91 87 THR A N 1
ATOM 683 C CA . THR A 1 87 ? 30.146 14.086 -22.207 1.00 43.91 87 THR A CA 1
ATOM 684 C C . THR A 1 87 ? 30.480 12.616 -22.340 1.00 43.91 87 THR A C 1
ATOM 686 O O . THR A 1 87 ? 31.569 12.160 -22.000 1.00 43.91 87 THR A O 1
ATOM 689 N N . CYS A 1 88 ? 29.498 11.822 -22.758 1.00 46.97 88 CYS A N 1
ATOM 690 C CA . CYS A 1 88 ? 29.725 10.534 -23.348 1.00 46.97 88 CYS A CA 1
ATOM 691 C C . CYS A 1 88 ? 30.421 10.891 -24.654 1.00 46.97 88 CYS A C 1
ATOM 693 O O . CYS A 1 88 ? 29.786 10.984 -25.699 1.00 46.97 88 CYS A O 1
ATOM 695 N N . ALA A 1 89 ? 31.733 11.127 -24.566 1.00 51.25 89 ALA A N 1
ATOM 696 C CA . ALA A 1 89 ? 32.612 11.500 -25.668 1.00 51.25 89 ALA A CA 1
ATOM 697 C C . ALA A 1 89 ? 32.564 10.487 -26.827 1.00 51.25 89 ALA A C 1
ATOM 699 O O . ALA A 1 89 ? 33.132 10.717 -27.882 1.00 51.25 89 ALA A O 1
ATOM 700 N N . ALA A 1 90 ? 31.865 9.365 -26.644 1.00 51.47 90 ALA A N 1
ATOM 701 C CA . ALA A 1 90 ? 31.654 8.344 -27.647 1.00 51.47 90 ALA A CA 1
ATOM 702 C C . ALA A 1 90 ? 30.398 8.538 -28.523 1.00 51.47 90 ALA A C 1
ATOM 704 O O . ALA A 1 90 ? 30.254 7.782 -29.475 1.00 51.47 90 ALA A O 1
ATOM 705 N N . VAL A 1 91 ? 29.468 9.468 -28.253 1.00 51.72 91 VAL A N 1
ATOM 706 C CA . VAL A 1 91 ? 28.202 9.539 -29.033 1.00 51.72 91 VAL A CA 1
ATOM 707 C C . VAL A 1 91 ? 28.215 10.595 -30.147 1.00 51.72 91 VAL A C 1
ATOM 709 O O . VAL A 1 91 ? 27.434 10.470 -31.086 1.00 51.72 91 VAL A O 1
ATOM 712 N N . ASP A 1 92 ? 29.132 11.564 -30.112 1.00 55.66 92 ASP A N 1
ATOM 713 C CA . ASP A 1 92 ? 29.238 12.592 -31.165 1.00 55.66 92 ASP A CA 1
ATOM 714 C C . ASP A 1 92 ? 30.108 12.184 -32.361 1.00 55.66 92 ASP A C 1
ATOM 716 O O . ASP A 1 92 ? 30.229 12.943 -33.320 1.00 55.66 92 ASP A O 1
ATOM 720 N N . ASP A 1 93 ? 30.661 10.966 -32.368 1.00 62.50 93 ASP A N 1
ATOM 721 C CA . ASP A 1 93 ? 31.181 10.406 -33.611 1.00 62.50 93 ASP A CA 1
ATOM 722 C C . ASP A 1 93 ? 29.992 9.958 -34.488 1.00 62.50 93 ASP A C 1
ATOM 724 O O . ASP A 1 93 ? 29.259 9.030 -34.107 1.00 62.50 93 ASP A O 1
ATOM 728 N N . PRO A 1 94 ? 29.769 10.570 -35.669 1.00 66.44 94 PRO A N 1
ATOM 729 C CA . PRO A 1 94 ? 28.724 10.140 -36.595 1.00 66.44 94 PRO A CA 1
ATOM 730 C C . PRO A 1 94 ? 28.834 8.652 -36.977 1.00 66.44 94 PRO A C 1
ATOM 732 O O . PRO A 1 94 ? 27.821 8.050 -37.359 1.00 66.44 94 PRO A O 1
ATOM 735 N N . SER A 1 95 ? 30.015 8.035 -36.834 1.00 73.44 95 SER A N 1
ATOM 736 C CA . SER A 1 95 ? 30.213 6.592 -37.010 1.00 73.44 95 SER A CA 1
ATOM 737 C C . SER A 1 95 ? 29.471 5.769 -35.939 1.00 73.44 95 SER A C 1
ATOM 739 O O . SER A 1 95 ? 28.732 4.835 -36.267 1.00 73.44 95 SER A O 1
ATOM 741 N N . ASN A 1 96 ? 29.535 6.182 -34.670 1.00 77.19 96 ASN A N 1
ATOM 742 C CA . ASN A 1 96 ? 28.931 5.466 -33.547 1.00 77.19 96 ASN A CA 1
ATOM 743 C C . ASN A 1 96 ? 27.408 5.516 -33.593 1.00 77.19 96 ASN A C 1
ATOM 745 O O . ASN A 1 96 ? 26.755 4.513 -33.307 1.00 77.19 96 ASN A O 1
ATOM 749 N N . LYS A 1 97 ? 26.818 6.628 -34.043 1.00 82.69 97 LYS A N 1
ATOM 750 C CA . LYS A 1 97 ? 25.363 6.711 -34.247 1.00 82.69 97 LYS A CA 1
ATOM 751 C C . LYS A 1 97 ? 24.873 5.699 -35.289 1.00 82.69 97 LYS A C 1
ATOM 753 O O . LYS A 1 97 ? 23.836 5.057 -35.086 1.00 82.69 97 LYS A O 1
ATOM 758 N N . ARG A 1 98 ? 25.628 5.510 -36.379 1.00 86.31 98 ARG A N 1
ATOM 759 C CA . ARG A 1 98 ? 25.328 4.483 -37.392 1.00 86.31 98 ARG A CA 1
ATOM 760 C C . ARG A 1 98 ? 25.464 3.078 -36.811 1.00 86.31 98 ARG A C 1
ATOM 762 O O . ARG A 1 98 ? 24.549 2.278 -36.991 1.00 86.31 98 ARG A O 1
ATOM 769 N N . PHE A 1 99 ? 26.527 2.797 -36.058 1.00 88.00 99 PHE A N 1
ATOM 770 C CA . PHE A 1 99 ? 26.700 1.490 -35.419 1.00 88.00 99 PHE A CA 1
ATOM 771 C C . PHE A 1 99 ? 25.617 1.185 -34.385 1.00 88.00 99 PHE A C 1
ATOM 773 O O . PHE A 1 99 ? 25.097 0.075 -34.384 1.00 88.00 99 PHE A O 1
ATOM 780 N N . ILE A 1 100 ? 25.217 2.153 -33.553 1.00 87.88 100 ILE A N 1
ATOM 781 C CA . ILE A 1 100 ? 24.111 1.984 -32.597 1.00 87.88 100 ILE A CA 1
ATOM 782 C C . ILE A 1 100 ? 22.829 1.615 -33.345 1.00 87.88 100 ILE A C 1
ATOM 784 O O . ILE A 1 100 ? 22.160 0.655 -32.976 1.00 87.88 100 ILE A O 1
ATOM 788 N N . THR A 1 101 ? 22.525 2.343 -34.422 1.00 88.38 101 THR A N 1
ATOM 789 C CA . THR A 1 101 ? 21.331 2.092 -35.240 1.00 88.38 101 THR A CA 1
ATOM 790 C C . THR A 1 101 ? 21.357 0.688 -35.842 1.00 88.38 101 THR A C 1
ATOM 792 O O . THR A 1 101 ? 20.356 -0.018 -35.784 1.00 88.38 101 THR A O 1
ATOM 795 N N . GLN A 1 102 ? 22.504 0.245 -36.364 1.00 89.81 102 GLN A N 1
ATOM 796 C CA . GLN A 1 102 ? 22.642 -1.111 -36.900 1.00 89.81 102 GLN A CA 1
ATOM 797 C C . GLN A 1 102 ? 22.538 -2.182 -35.811 1.00 89.81 102 GLN A C 1
ATOM 799 O O . GLN A 1 102 ? 21.859 -3.178 -36.002 1.00 89.81 102 GLN A O 1
ATOM 804 N N . VAL A 1 103 ? 23.157 -1.977 -34.645 1.00 89.50 103 VAL A N 1
ATOM 805 C CA . VAL A 1 103 ? 23.022 -2.899 -33.508 1.00 89.50 103 VAL A CA 1
ATOM 806 C C . VAL A 1 103 ? 21.561 -3.012 -33.083 1.00 89.50 103 VAL A C 1
ATOM 808 O O . VAL A 1 103 ? 21.105 -4.111 -32.775 1.00 89.50 103 VAL A O 1
ATOM 811 N N . HIS A 1 104 ? 20.820 -1.901 -33.093 1.00 92.12 104 HIS A N 1
ATOM 812 C CA . HIS A 1 104 ? 19.396 -1.916 -32.772 1.00 92.12 104 HIS A CA 1
ATOM 813 C C . HIS A 1 104 ? 18.543 -2.600 -33.828 1.00 92.12 104 HIS A C 1
ATOM 815 O O . HIS A 1 104 ? 17.594 -3.299 -33.485 1.00 92.12 104 HIS A O 1
ATOM 821 N N . HIS A 1 105 ? 18.911 -2.446 -35.092 1.00 91.19 105 HIS A N 1
ATOM 822 C CA . HIS A 1 105 ? 18.274 -3.148 -36.193 1.00 91.19 105 HIS A CA 1
ATOM 823 C C . HIS A 1 105 ? 18.529 -4.667 -36.137 1.00 91.19 105 HIS A C 1
ATOM 825 O O . HIS A 1 105 ? 17.596 -5.450 -36.283 1.00 91.19 105 HIS A O 1
ATOM 831 N N . ASP A 1 106 ? 19.768 -5.088 -35.866 1.00 88.50 106 ASP A N 1
ATOM 832 C CA . ASP A 1 106 ? 20.182 -6.496 -35.937 1.00 88.50 106 ASP A CA 1
ATOM 833 C C . ASP A 1 106 ? 19.832 -7.290 -34.666 1.00 88.50 106 ASP A C 1
ATOM 835 O O . ASP A 1 106 ? 19.490 -8.469 -34.737 1.00 88.50 106 ASP A O 1
ATOM 839 N N . ALA A 1 107 ? 19.940 -6.663 -33.489 1.00 86.44 107 ALA A N 1
ATOM 840 C CA . ALA A 1 107 ? 19.809 -7.323 -32.185 1.00 86.44 107 ALA A CA 1
ATOM 841 C C . ALA A 1 107 ? 18.709 -6.722 -31.285 1.00 86.44 107 ALA A C 1
ATOM 843 O O . ALA A 1 107 ? 18.590 -7.105 -30.116 1.00 86.44 107 ALA A O 1
ATOM 844 N N . GLY A 1 108 ? 17.914 -5.773 -31.790 1.00 87.50 108 GLY A N 1
ATOM 845 C CA . GLY A 1 108 ? 16.885 -5.077 -31.015 1.00 87.50 108 GLY A CA 1
ATOM 846 C C . GLY A 1 108 ? 17.477 -4.137 -29.962 1.00 87.50 108 GLY A C 1
ATOM 847 O O . GLY A 1 108 ? 18.530 -3.541 -30.148 1.00 87.50 108 GLY A O 1
ATOM 848 N N . HIS A 1 109 ? 16.832 -4.000 -28.804 1.00 88.38 109 HIS A N 1
ATOM 849 C CA . HIS A 1 109 ? 17.345 -3.161 -27.714 1.00 88.38 109 HIS A CA 1
ATOM 850 C C . HIS A 1 109 ? 17.953 -4.018 -26.593 1.00 88.38 109 HIS A C 1
ATOM 852 O O . HIS A 1 109 ? 17.318 -4.215 -25.557 1.00 88.38 109 HIS A O 1
ATOM 858 N N . PRO A 1 110 ? 19.203 -4.510 -26.733 1.00 85.19 110 PRO A N 1
ATOM 859 C CA . PRO A 1 110 ? 19.819 -5.453 -25.795 1.00 85.19 110 PRO A CA 1
ATOM 860 C C . PRO A 1 110 ? 20.238 -4.810 -24.457 1.00 85.19 110 PRO A C 1
ATOM 862 O O . PRO A 1 110 ? 20.952 -5.421 -23.661 1.00 85.19 110 PRO A O 1
ATOM 865 N N . GLY A 1 111 ? 19.838 -3.561 -24.215 1.00 87.00 111 GLY A N 1
ATOM 866 C CA . GLY A 1 111 ? 20.283 -2.729 -23.105 1.00 87.00 111 GLY A CA 1
ATOM 867 C C . GLY A 1 111 ? 21.540 -1.913 -23.424 1.00 87.00 111 GLY A C 1
ATOM 868 O O . GLY A 1 111 ? 22.279 -2.174 -24.380 1.00 87.00 111 GLY A O 1
ATOM 869 N N . VAL A 1 112 ? 21.790 -0.903 -22.587 1.00 86.69 112 VAL A N 1
ATOM 870 C CA . VAL A 1 112 ? 22.851 0.101 -22.789 1.00 86.69 112 VAL A CA 1
ATOM 871 C C . VAL A 1 112 ? 24.241 -0.544 -22.837 1.00 86.69 112 VAL A C 1
ATOM 873 O O . VAL A 1 112 ? 25.004 -0.304 -23.772 1.00 86.69 112 VAL A O 1
ATOM 876 N N . ARG A 1 113 ? 24.554 -1.435 -21.881 1.00 84.94 113 ARG A N 1
ATOM 877 C CA . ARG A 1 113 ? 25.872 -2.096 -21.791 1.00 84.94 113 ARG A CA 1
ATOM 878 C C . ARG A 1 113 ? 26.191 -2.959 -23.016 1.00 84.94 113 ARG A C 1
ATOM 880 O O . ARG A 1 113 ? 27.311 -2.905 -23.513 1.00 84.94 113 ARG A O 1
ATOM 887 N N . ARG A 1 114 ? 25.219 -3.734 -23.515 1.00 85.94 114 ARG A N 1
ATOM 888 C CA . ARG A 1 114 ? 25.410 -4.579 -24.708 1.00 85.94 114 ARG A CA 1
ATOM 889 C C . ARG A 1 114 ? 25.496 -3.751 -25.986 1.00 85.94 114 ARG A C 1
ATOM 891 O O . ARG A 1 114 ? 26.322 -4.059 -26.834 1.00 85.94 114 ARG A O 1
ATOM 898 N N . THR A 1 115 ? 24.709 -2.679 -26.099 1.00 88.81 115 THR A N 1
ATOM 899 C CA . THR A 1 115 ? 24.801 -1.762 -27.248 1.00 88.81 115 THR A CA 1
ATOM 900 C C . THR A 1 115 ? 26.217 -1.193 -27.368 1.00 88.81 115 THR A C 1
ATOM 902 O O . THR A 1 115 ? 26.822 -1.284 -28.432 1.00 88.81 115 THR A O 1
ATOM 905 N N . LEU A 1 116 ? 26.790 -0.698 -26.263 1.00 85.88 116 LEU A N 1
ATOM 906 C CA . LEU A 1 116 ? 28.160 -0.175 -26.245 1.00 85.88 116 LEU A CA 1
ATOM 907 C C . LEU A 1 116 ? 29.202 -1.234 -26.642 1.00 85.88 116 LEU A C 1
ATOM 909 O O . LEU A 1 116 ? 30.116 -0.933 -27.404 1.00 85.88 116 LEU A O 1
ATOM 913 N N . TYR A 1 117 ? 29.058 -2.466 -26.146 1.00 86.69 117 TYR A N 1
ATOM 914 C CA . TYR A 1 117 ? 29.944 -3.579 -26.494 1.00 86.69 117 TYR A CA 1
ATOM 915 C C . TYR A 1 117 ? 29.967 -3.859 -28.003 1.00 86.69 117 TYR A C 1
ATOM 917 O O . TYR A 1 117 ? 31.038 -3.961 -28.598 1.00 86.69 117 TYR A O 1
ATOM 925 N N . PHE A 1 118 ? 28.793 -3.934 -28.637 1.00 86.56 118 PHE A N 1
ATOM 926 C CA . PHE A 1 118 ? 28.704 -4.202 -30.072 1.00 86.56 118 PHE A CA 1
ATOM 927 C C . PHE A 1 118 ? 29.206 -3.041 -30.931 1.00 86.56 118 PHE A C 1
ATOM 929 O O . PHE A 1 118 ? 29.826 -3.285 -31.961 1.00 86.56 118 PHE A O 1
ATOM 936 N N . VAL A 1 119 ? 28.977 -1.796 -30.507 1.00 86.12 119 VAL A N 1
ATOM 937 C CA . VAL A 1 119 ? 29.495 -0.610 -31.204 1.00 86.12 119 VAL A CA 1
ATOM 938 C C . VAL A 1 119 ? 31.023 -0.599 -31.185 1.00 86.12 119 VAL A C 1
ATOM 940 O O . VAL A 1 119 ? 31.633 -0.449 -32.239 1.00 86.12 119 VAL A O 1
ATOM 943 N N . ARG A 1 1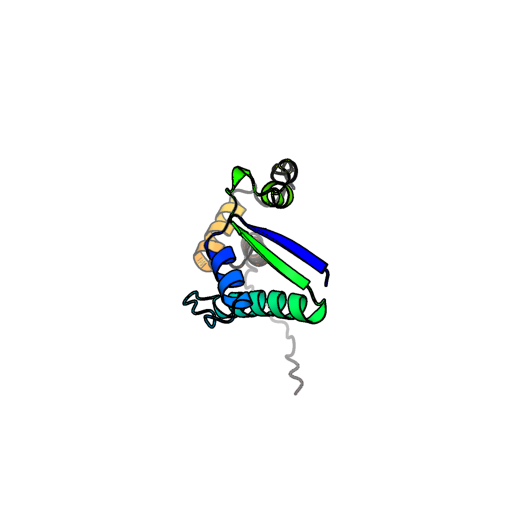20 ? 31.648 -0.845 -30.023 1.00 84.56 120 ARG A N 1
ATOM 944 C CA . ARG A 1 120 ? 33.118 -0.912 -29.903 1.00 84.56 120 ARG A CA 1
ATOM 945 C C . ARG A 1 120 ? 33.719 -2.000 -30.788 1.00 84.56 120 ARG A C 1
ATOM 947 O O . ARG A 1 120 ? 34.637 -1.716 -31.540 1.00 84.56 120 ARG A O 1
ATOM 954 N N . ARG A 1 121 ? 33.118 -3.196 -30.789 1.00 84.44 121 ARG A N 1
ATOM 955 C CA . ARG A 1 121 ? 33.532 -4.317 -31.650 1.00 84.44 121 ARG A CA 1
ATOM 956 C C . ARG A 1 121 ? 33.413 -4.015 -33.156 1.00 84.44 121 ARG A C 1
ATOM 958 O O . ARG A 1 121 ? 34.059 -4.686 -33.945 1.00 84.44 121 ARG A O 1
ATOM 965 N N . ARG A 1 122 ? 32.553 -3.073 -33.569 1.00 75.94 122 ARG A N 1
ATOM 966 C CA . ARG A 1 122 ? 32.425 -2.651 -34.979 1.00 75.94 122 ARG A CA 1
ATOM 967 C C . ARG A 1 122 ? 33.357 -1.490 -35.347 1.00 75.94 122 ARG A C 1
ATOM 969 O O . ARG A 1 122 ? 33.744 -1.398 -36.507 1.00 75.94 122 ARG A O 1
ATOM 976 N N . GLY A 1 123 ? 33.672 -0.606 -34.397 1.00 66.94 123 GLY A N 1
ATOM 977 C CA . GLY A 1 123 ? 34.574 0.538 -34.594 1.00 66.94 123 GLY A CA 1
ATOM 978 C C . GLY A 1 123 ? 36.058 0.170 -34.506 1.00 66.94 123 GLY A C 1
ATOM 979 O O . GLY A 1 123 ? 36.879 0.717 -35.236 1.00 66.94 123 GLY A O 1
ATOM 980 N N . GLU A 1 124 ? 36.401 -0.803 -33.665 1.00 58.88 124 GLU A N 1
ATOM 981 C CA . GLU A 1 124 ? 37.664 -1.531 -33.739 1.00 58.88 124 GLU A CA 1
ATOM 982 C C . GLU A 1 124 ? 37.502 -2.510 -34.899 1.00 58.88 124 GLU A C 1
ATOM 984 O O . GLU A 1 124 ? 36.780 -3.496 -34.762 1.00 58.88 124 GLU A O 1
ATOM 989 N N . GLY A 1 125 ? 38.053 -2.169 -36.071 1.00 45.75 125 GLY A N 1
ATOM 990 C CA . GLY A 1 125 ? 37.949 -2.986 -37.279 1.00 45.75 125 GLY A CA 1
ATOM 991 C C . GLY A 1 125 ? 38.074 -4.466 -36.936 1.00 45.75 125 GLY A C 1
ATOM 992 O O . GLY A 1 125 ? 38.958 -4.834 -36.160 1.00 45.75 125 GLY A O 1
ATOM 993 N N . ALA A 1 126 ? 37.135 -5.270 -37.452 1.00 42.22 126 ALA A N 1
ATOM 994 C CA . ALA A 1 126 ? 37.088 -6.711 -37.239 1.00 42.22 126 ALA A CA 1
ATOM 995 C C . ALA A 1 126 ? 38.518 -7.263 -37.223 1.00 42.22 126 ALA A C 1
ATOM 997 O O . ALA A 1 126 ? 39.281 -6.884 -38.120 1.00 42.22 126 ALA A O 1
ATOM 998 N N . PRO A 1 127 ? 38.904 -8.097 -36.236 1.00 38.16 127 PRO A N 1
ATOM 999 C CA . PRO A 1 127 ? 40.197 -8.746 -36.302 1.00 38.16 127 PRO A CA 1
ATOM 1000 C C . PRO A 1 127 ? 40.197 -9.452 -37.648 1.00 38.16 127 PRO A C 1
ATOM 1002 O O . PRO A 1 127 ? 39.357 -10.316 -37.901 1.00 38.16 127 PRO A O 1
ATOM 1005 N N . THR A 1 128 ? 41.040 -8.975 -38.561 1.00 42.28 128 THR A N 1
ATOM 1006 C CA . THR A 1 128 ? 41.264 -9.648 -39.824 1.00 42.28 128 THR A CA 1
ATOM 1007 C C . THR A 1 128 ? 41.626 -11.061 -39.425 1.00 42.28 128 THR A C 1
ATOM 1009 O O . THR A 1 128 ? 42.626 -11.243 -38.728 1.00 42.28 128 THR A O 1
ATOM 1012 N N . GLU A 1 129 ? 40.774 -12.023 -39.774 1.00 35.12 129 GLU A N 1
ATOM 1013 C CA . GLU A 1 129 ? 41.073 -13.444 -39.690 1.00 35.12 129 GLU A CA 1
ATOM 1014 C C . GLU A 1 129 ? 42.282 -13.702 -40.598 1.00 35.12 129 GLU A C 1
ATOM 1016 O O . GLU A 1 129 ? 42.175 -14.067 -41.765 1.00 35.12 129 GLU A O 1
ATOM 1021 N N . GLY A 1 130 ? 43.459 -13.389 -40.065 1.00 34.56 130 GLY A N 1
ATOM 1022 C CA . GLY A 1 130 ? 44.757 -13.756 -40.572 1.00 34.56 130 GLY A CA 1
ATOM 1023 C C . GLY A 1 130 ? 45.105 -15.071 -39.910 1.00 34.56 130 GLY A C 1
ATOM 1024 O O . GLY A 1 130 ? 45.425 -15.114 -38.726 1.00 34.56 130 GLY A O 1
ATOM 1025 N N . TYR A 1 131 ? 44.986 -16.137 -40.690 1.00 33.19 131 TYR A N 1
ATOM 1026 C CA . TYR A 1 131 ? 45.519 -17.454 -40.389 1.00 33.19 131 TYR A CA 1
ATOM 1027 C C . TYR A 1 131 ? 46.962 -17.343 -39.874 1.00 33.19 131 TYR A C 1
ATOM 1029 O O . TYR A 1 131 ? 47.866 -16.946 -40.605 1.00 33.19 131 TYR A O 1
ATOM 1037 N N . GLY A 1 132 ? 47.167 -17.724 -38.619 1.00 34.44 132 GLY A N 1
ATOM 1038 C CA . GLY A 1 132 ? 48.468 -17.890 -37.983 1.00 34.44 132 GLY A CA 1
ATOM 1039 C C . GLY A 1 132 ? 48.251 -18.757 -36.757 1.00 34.44 132 GLY A C 1
ATOM 1040 O O . GLY A 1 132 ? 47.844 -18.261 -35.714 1.00 34.44 132 GLY A O 1
ATOM 1041 N N . GLY A 1 133 ? 48.373 -20.070 -36.942 1.00 30.42 133 GLY A N 1
ATOM 1042 C CA . GLY A 1 133 ? 48.115 -21.048 -35.898 1.00 30.42 133 GLY A CA 1
ATOM 1043 C C . GLY A 1 133 ? 49.065 -20.884 -34.721 1.00 30.42 133 GLY A C 1
ATOM 1044 O O . GLY A 1 133 ? 50.273 -20.810 -34.908 1.00 30.42 133 GLY A O 1
ATOM 1045 N N . GLU A 1 134 ? 48.507 -20.905 -33.518 1.00 37.28 134 GLU A N 1
ATOM 1046 C CA . GLU A 1 134 ? 49.213 -21.384 -32.341 1.00 37.28 134 GLU A CA 1
ATOM 1047 C C . GLU A 1 134 ? 48.186 -22.013 -31.397 1.00 37.28 134 GLU A C 1
ATOM 1049 O O . GLU A 1 134 ? 47.144 -21.435 -31.081 1.00 37.28 134 GLU A O 1
ATOM 1054 N N . GLU A 1 135 ? 48.449 -23.272 -31.067 1.00 32.44 135 GLU A N 1
ATOM 1055 C CA . GLU A 1 135 ? 47.647 -24.149 -30.228 1.00 32.44 135 GLU A CA 1
ATOM 1056 C C . GLU A 1 135 ? 47.327 -23.504 -28.878 1.00 32.44 135 GLU A C 1
ATOM 1058 O O . GLU A 1 135 ? 48.228 -23.096 -28.150 1.00 32.44 135 GLU A O 1
ATOM 1063 N N . ILE A 1 136 ? 46.055 -23.520 -28.469 1.00 49.25 136 ILE A N 1
ATOM 1064 C CA . ILE A 1 136 ? 45.727 -23.455 -27.044 1.00 49.25 136 ILE A CA 1
ATOM 1065 C C . ILE A 1 136 ? 44.736 -24.573 -26.735 1.00 49.25 136 ILE A C 1
ATOM 1067 O O . ILE A 1 136 ? 43.556 -24.527 -27.079 1.00 49.25 136 ILE A O 1
ATOM 1071 N N . HIS A 1 137 ? 45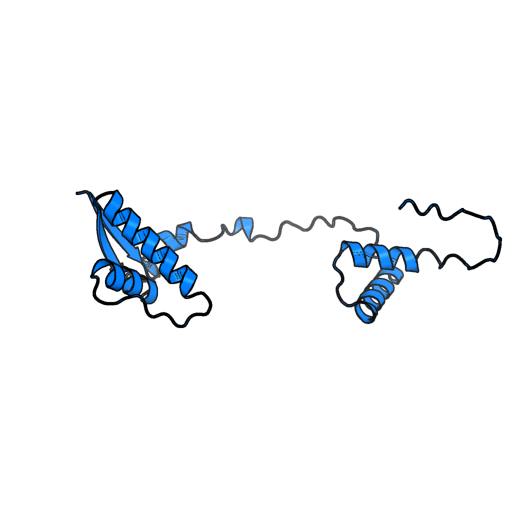.299 -25.609 -26.120 1.00 40.22 137 HIS A N 1
ATOM 1072 C CA . HIS A 1 137 ? 44.663 -26.799 -25.578 1.00 40.22 137 HIS A CA 1
ATOM 1073 C C . HIS A 1 137 ? 43.333 -26.496 -24.870 1.00 40.22 137 HIS A C 1
ATOM 1075 O O . HIS A 1 137 ? 43.284 -25.771 -23.875 1.00 40.22 137 HIS A O 1
ATOM 1081 N N . ALA A 1 138 ? 42.263 -27.143 -25.331 1.00 42.94 138 ALA A N 1
ATOM 1082 C CA . ALA A 1 138 ? 41.036 -27.283 -24.567 1.00 42.94 138 ALA A CA 1
ATOM 1083 C C . ALA A 1 138 ? 41.294 -28.227 -23.385 1.00 42.94 138 ALA A C 1
ATOM 1085 O O . ALA A 1 138 ? 41.433 -29.438 -23.559 1.00 42.94 138 ALA A O 1
ATOM 1086 N N . VAL A 1 139 ? 41.346 -27.676 -22.175 1.00 49.56 139 VAL A N 1
ATOM 1087 C CA . VAL A 1 139 ? 41.203 -28.467 -20.953 1.00 49.56 139 VAL A CA 1
ATOM 1088 C C . VAL A 1 139 ? 39.709 -28.560 -20.660 1.00 49.56 139 VAL A C 1
ATOM 1090 O O . VAL A 1 139 ? 39.100 -27.616 -20.161 1.00 49.56 139 VAL A O 1
ATOM 1093 N N . SER A 1 140 ? 39.117 -29.699 -21.018 1.00 44.53 140 SER A N 1
ATOM 1094 C CA . SER A 1 140 ? 37.898 -30.174 -20.365 1.00 44.53 140 SER A CA 1
ATOM 1095 C C . SER A 1 140 ? 38.310 -30.780 -19.030 1.00 44.53 140 SER A C 1
ATOM 1097 O O . SER A 1 140 ? 39.168 -31.660 -18.997 1.00 44.53 140 SER A O 1
ATOM 1099 N N . VAL A 1 141 ? 37.721 -30.292 -17.945 1.00 57.84 141 VAL A N 1
ATOM 1100 C CA . VAL A 1 141 ? 37.693 -31.000 -16.665 1.00 57.84 141 VAL A CA 1
ATOM 1101 C C . VAL A 1 141 ? 36.262 -31.502 -16.512 1.00 57.84 141 VAL A C 1
ATOM 1103 O O . VAL A 1 141 ? 35.326 -30.710 -16.647 1.00 57.84 141 VAL A O 1
ATOM 1106 N N . GLU A 1 142 ? 36.137 -32.817 -16.343 1.00 48.19 142 GLU A N 1
ATOM 1107 C CA . GLU A 1 142 ? 34.924 -33.510 -15.886 1.00 48.19 142 GLU A CA 1
ATOM 1108 C C . GLU A 1 142 ? 34.389 -32.956 -14.558 1.00 48.19 142 GLU A C 1
ATOM 1110 O O . GLU A 1 142 ? 35.198 -32.476 -13.729 1.00 48.19 142 GLU A O 1
#

Foldseek 3Di:
DAEDEAEDQDPVVLVLLVCLVVVVDQDDDPDPCSVVVSVVSVVVVVCCVVVVYNYHYDHDHPVPPPVVVVPDDPVVVVPPDPPPPPCPVQPPPPLLVVQLVVCCVPPNCPDDVVSVVSSVCVVPPPPPPDDDDDDDDDDDDD